Protein AF-A0A8R1I760-F1 (afdb_monomer_lite)

pLDDT: mean 75.12, std 17.53, range [26.83, 93.88]

Radius of gyration: 21.08 Å; chains: 1; bounding box: 60×47×54 Å

Organism: Caenorhabditis japonica (NCBI:txid281687)

Secondary structure (DSSP, 8-state):
-TTHHHHHHHHHHHHTHHHHTSTT--HHHHHHHHHHTT--TTS-GGG--HHHHHHHHHHHH-TTTTT--GGGSSB-S-TTT---B---THHHHHHHHHHHHHHHHHT-HHHHHHHTT---S---TTTSSTTHHHHHHHHHHHHHHHHHHHHHHHHHHS--

Sequence (160 aa):
MCAMEAASRQCFSEYFSMYCHILRVGRRFAFVCCRKADIDVNNRAGELTEEDFEKIVTIMQNPSQYRIPNWFLNREEDIKDGKTGQLLSTAVDNKLREDLERMKKIRLHRGLRHYWGLRVRGQHTKTTGRKQQHQLQKRANKKEKEANEKGKLIEYSLKN

Foldseek 3Di:
DVPPVVVVVVLLPPQLVVQVVWPQCDSVNLVVLCVLLVHDSNDGPVPDDPVSVVSSVVCQFCVVVSVDDLVPAPDQQDPPPGDRGHATHPSVVVVVVVVLVVCVVVVPPQSVCVVVVHDRPPDDPPPPCPVVSVVVVVVVVVVVVVVVVVVVVVVVVVVD

Structure (mmCIF, N/CA/C/O backbone):
data_AF-A0A8R1I760-F1
#
_entry.id   AF-A0A8R1I760-F1
#
loop_
_atom_site.group_PDB
_atom_site.id
_atom_site.type_symbol
_atom_site.label_atom_id
_atom_site.label_alt_id
_atom_site.label_comp_id
_atom_site.label_asym_id
_atom_site.label_entity_id
_atom_site.label_seq_id
_atom_site.pdbx_PDB_ins_code
_atom_site.Cartn_x
_atom_site.Cartn_y
_atom_site.Cartn_z
_atom_site.occupancy
_atom_site.B_iso_or_equiv
_atom_site.auth_seq_id
_atom_site.auth_comp_id
_atom_site.auth_asym_id
_atom_site.auth_atom_id
_atom_site.pdbx_PDB_model_num
ATOM 1 N N . MET A 1 1 ? -43.303 5.183 -1.560 1.00 35.34 1 MET A N 1
ATOM 2 C CA . MET A 1 1 ? -42.351 4.151 -1.084 1.00 35.34 1 MET A CA 1
ATOM 3 C C . MET A 1 1 ? -40.964 4.224 -1.739 1.00 35.34 1 MET A C 1
ATOM 5 O O . MET A 1 1 ? -40.013 3.851 -1.0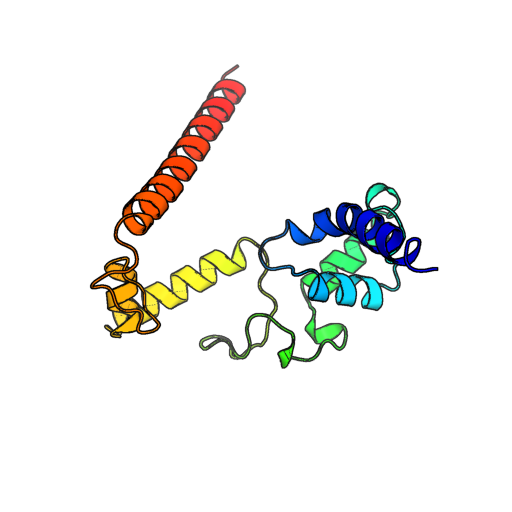78 1.00 35.34 1 MET A O 1
ATOM 9 N N . CYS A 1 2 ? -40.782 4.789 -2.944 1.00 26.83 2 CYS A N 1
ATOM 10 C CA . CYS A 1 2 ? -39.452 4.859 -3.587 1.00 26.83 2 CYS A CA 1
ATOM 11 C C . CYS A 1 2 ? -38.520 6.003 -3.105 1.00 26.83 2 CYS A C 1
ATOM 13 O O . CYS A 1 2 ? -37.361 6.051 -3.500 1.00 26.83 2 CYS A O 1
ATOM 15 N N . ALA A 1 3 ? -39.000 6.931 -2.265 1.00 30.22 3 ALA A N 1
ATOM 16 C CA . ALA A 1 3 ? -38.226 8.104 -1.828 1.00 30.22 3 ALA A CA 1
ATOM 17 C C . ALA A 1 3 ? -37.500 7.927 -0.477 1.00 30.22 3 ALA A C 1
ATOM 19 O O . ALA A 1 3 ? -36.607 8.707 -0.163 1.00 30.22 3 ALA A O 1
ATOM 20 N N . MET A 1 4 ? -37.836 6.899 0.315 1.00 33.06 4 MET A N 1
ATOM 21 C CA . MET A 1 4 ? -37.204 6.676 1.628 1.00 33.06 4 MET A CA 1
ATOM 22 C C . MET A 1 4 ? -35.920 5.829 1.553 1.00 33.06 4 MET A C 1
ATOM 24 O O . MET A 1 4 ? -35.061 5.965 2.417 1.00 33.06 4 MET A O 1
ATOM 28 N N . GLU A 1 5 ? -35.707 5.045 0.489 1.00 33.31 5 GLU A N 1
ATOM 29 C CA . GLU A 1 5 ? -34.454 4.285 0.287 1.00 33.31 5 GLU A CA 1
ATOM 30 C C . GLU A 1 5 ? -33.287 5.124 -0.266 1.00 33.31 5 GLU A C 1
ATOM 32 O O . GLU A 1 5 ? -32.136 4.684 -0.248 1.00 33.31 5 GLU A O 1
ATOM 37 N N . ALA A 1 6 ? -33.549 6.342 -0.751 1.00 35.06 6 ALA A N 1
ATOM 38 C CA . ALA A 1 6 ? -32.498 7.244 -1.224 1.00 35.06 6 ALA A CA 1
ATOM 39 C C . ALA A 1 6 ? -31.818 8.004 -0.068 1.00 35.06 6 ALA A C 1
ATOM 41 O O . ALA A 1 6 ? -30.611 8.247 -0.123 1.00 35.06 6 ALA A O 1
ATOM 42 N N . ALA A 1 7 ? -32.557 8.310 1.005 1.00 31.95 7 ALA A N 1
ATOM 43 C CA . ALA A 1 7 ? -32.039 9.046 2.160 1.00 31.95 7 ALA A CA 1
ATOM 44 C C . ALA A 1 7 ? -31.113 8.191 3.049 1.00 31.95 7 ALA A C 1
ATOM 46 O O . ALA A 1 7 ? -30.117 8.693 3.569 1.00 31.95 7 ALA A O 1
ATOM 47 N N . SER A 1 8 ? -31.347 6.876 3.147 1.00 33.06 8 SER A N 1
ATOM 48 C CA . SER A 1 8 ? -30.461 5.972 3.900 1.00 33.06 8 SER A CA 1
ATOM 49 C C . SER A 1 8 ? -29.094 5.763 3.232 1.00 33.06 8 SER A C 1
ATOM 51 O O . SER A 1 8 ? -28.121 5.429 3.905 1.00 33.06 8 SER A O 1
ATOM 53 N N . ARG A 1 9 ? -28.976 6.018 1.920 1.00 38.03 9 ARG A N 1
ATOM 54 C CA . ARG A 1 9 ? -27.705 5.925 1.177 1.00 38.03 9 ARG A CA 1
ATOM 55 C C . ARG A 1 9 ? -26.838 7.182 1.271 1.00 38.03 9 ARG A C 1
ATOM 57 O O . ARG A 1 9 ? -25.630 7.073 1.078 1.00 38.03 9 ARG A O 1
ATOM 64 N N . GLN A 1 10 ? -27.424 8.341 1.573 1.00 32.66 10 GLN A N 1
ATOM 65 C CA . GLN A 1 10 ? -26.688 9.602 1.740 1.00 32.66 10 GLN A CA 1
ATOM 66 C C . GLN A 1 10 ? -26.156 9.776 3.172 1.00 32.66 10 GLN A C 1
ATOM 68 O O . GLN A 1 10 ? -25.031 10.234 3.347 1.00 32.66 10 GLN A O 1
ATOM 73 N N . CYS A 1 11 ? -26.878 9.314 4.197 1.00 29.80 11 CYS A N 1
ATOM 74 C CA . CYS A 1 11 ? -26.416 9.433 5.588 1.00 29.80 11 CYS A CA 1
ATOM 75 C C . CYS A 1 11 ? -25.323 8.419 5.985 1.00 29.80 11 CYS A C 1
ATOM 77 O O . CYS A 1 11 ? -24.549 8.687 6.899 1.00 29.80 11 CYS A O 1
ATOM 79 N N . PHE A 1 12 ? -25.189 7.291 5.277 1.00 37.62 12 PHE A N 1
ATOM 80 C CA . PHE A 1 12 ? -24.135 6.295 5.540 1.00 37.62 12 PHE A CA 1
ATOM 81 C C . PHE A 1 12 ? -22.749 6.693 4.993 1.00 37.62 12 PHE A C 1
ATOM 83 O O . PHE A 1 12 ? -21.740 6.086 5.356 1.00 37.62 12 PHE A O 1
ATOM 90 N N . SER A 1 13 ? -22.672 7.675 4.081 1.00 41.91 13 SER A N 1
ATOM 91 C CA . SER A 1 13 ? -21.453 7.918 3.296 1.00 41.91 13 SER A CA 1
ATOM 92 C C . SER A 1 13 ? -20.422 8.842 3.941 1.00 41.91 13 SER A C 1
ATOM 94 O O . SER A 1 13 ? -19.262 8.801 3.532 1.00 41.91 13 SER A O 1
ATOM 96 N N . GLU A 1 14 ? -20.802 9.646 4.935 1.00 41.28 14 GLU A N 1
ATOM 97 C CA . GLU A 1 14 ? -19.894 10.650 5.512 1.00 41.28 14 GLU A CA 1
ATOM 98 C C . GLU A 1 14 ? -19.126 10.123 6.736 1.00 41.28 14 GLU A C 1
ATOM 100 O O . GLU A 1 14 ? -17.930 10.378 6.865 1.00 41.28 14 GLU A O 1
ATOM 105 N N . TYR A 1 15 ? -19.742 9.279 7.571 1.00 46.44 15 TYR A N 1
ATOM 106 C CA . TYR A 1 15 ? -19.134 8.802 8.826 1.00 46.44 15 TYR A CA 1
ATOM 107 C C . TYR A 1 15 ? -18.080 7.705 8.631 1.00 46.44 15 TYR A C 1
ATOM 109 O O . TYR A 1 15 ? -17.085 7.651 9.350 1.00 46.44 15 TYR A O 1
ATOM 117 N N . PHE A 1 16 ? -18.232 6.883 7.590 1.00 51.47 16 PHE A N 1
ATOM 118 C CA . PHE A 1 16 ? -17.271 5.834 7.236 1.00 51.47 16 PHE A CA 1
ATOM 119 C C . PHE A 1 16 ? -16.068 6.341 6.416 1.00 51.47 16 PHE A C 1
ATOM 121 O O . PHE A 1 16 ? -15.112 5.608 6.136 1.00 51.47 16 PHE A O 1
ATOM 128 N N . SER A 1 17 ? -16.117 7.611 6.000 1.00 51.41 17 SER A N 1
ATOM 129 C CA . SER A 1 17 ? -15.107 8.236 5.143 1.00 51.41 17 SER A CA 1
ATOM 130 C C . SER A 1 17 ? -13.745 8.354 5.831 1.00 51.41 17 SER A C 1
ATOM 132 O O . SER A 1 17 ? -12.720 8.274 5.155 1.00 51.41 17 SER A O 1
ATOM 134 N N . MET A 1 18 ? -13.708 8.480 7.165 1.00 53.81 18 MET A N 1
ATOM 135 C CA . MET A 1 18 ? -12.456 8.684 7.901 1.00 53.81 18 MET A CA 1
ATOM 136 C C . MET A 1 18 ? -11.487 7.505 7.731 1.00 53.81 18 MET A C 1
ATOM 138 O O . MET A 1 18 ? -10.340 7.707 7.337 1.00 53.81 18 MET A O 1
ATOM 142 N N . TYR A 1 19 ? -11.951 6.264 7.912 1.00 59.91 19 TYR A N 1
ATOM 143 C CA . TYR A 1 19 ? -11.115 5.075 7.695 1.00 59.91 19 TYR A CA 1
ATOM 144 C C . TYR A 1 19 ? -10.687 4.921 6.228 1.00 59.91 19 TYR A C 1
ATOM 146 O O . TYR A 1 19 ? -9.593 4.434 5.947 1.00 59.91 19 TYR A O 1
ATOM 154 N N . CYS A 1 20 ? -11.511 5.391 5.286 1.00 56.84 20 CYS A N 1
ATOM 155 C CA . CYS A 1 20 ? -11.196 5.378 3.855 1.00 56.84 20 CYS A CA 1
ATOM 156 C C . CYS A 1 20 ? -10.131 6.411 3.444 1.00 56.84 20 CYS A C 1
ATOM 158 O O . CYS A 1 20 ? -9.627 6.335 2.321 1.00 56.84 20 CYS A O 1
ATOM 160 N N . HIS A 1 21 ? -9.772 7.368 4.310 1.00 63.06 21 HIS A N 1
ATOM 161 C CA . HIS A 1 21 ? -8.645 8.267 4.047 1.00 63.06 21 HIS A CA 1
ATOM 162 C C . HIS A 1 21 ? -7.289 7.587 4.233 1.00 63.06 21 HIS A C 1
ATOM 164 O O . HIS A 1 21 ? -6.301 8.035 3.645 1.00 63.06 21 HIS A O 1
ATOM 170 N N . ILE A 1 22 ? -7.231 6.482 4.981 1.00 70.88 22 ILE A N 1
ATOM 171 C CA . ILE A 1 22 ? -6.012 5.685 5.089 1.00 70.88 22 ILE A CA 1
ATOM 172 C C . ILE A 1 22 ? -5.748 5.025 3.733 1.00 70.88 22 ILE A C 1
ATOM 174 O O . ILE A 1 22 ? -6.582 4.297 3.185 1.00 70.88 22 ILE A O 1
ATOM 178 N N . LEU A 1 23 ? -4.562 5.282 3.173 1.00 60.75 23 LEU A N 1
ATOM 179 C CA . LEU A 1 23 ? -4.180 4.749 1.870 1.00 60.75 23 LEU A CA 1
ATOM 180 C C . LEU A 1 23 ? -4.319 3.221 1.863 1.00 60.75 23 LEU A C 1
ATOM 182 O O . LEU A 1 23 ? -3.744 2.531 2.704 1.00 60.75 23 LEU A O 1
ATOM 186 N N . ARG A 1 24 ? -5.063 2.720 0.867 1.00 76.81 24 ARG A N 1
ATOM 187 C CA . ARG A 1 24 ? -5.367 1.298 0.623 1.00 76.81 24 ARG A CA 1
ATOM 188 C C . ARG A 1 24 ? -6.329 0.604 1.592 1.00 76.81 24 ARG A C 1
ATOM 190 O O . ARG A 1 24 ? -6.549 -0.601 1.448 1.00 76.81 24 ARG A O 1
ATOM 197 N N . VAL A 1 25 ? -7.000 1.355 2.458 1.00 82.12 25 VAL A N 1
ATOM 198 C CA . VAL A 1 25 ? -8.174 0.880 3.197 1.00 82.12 25 VAL A CA 1
ATOM 199 C C . VAL A 1 25 ? -9.421 1.229 2.389 1.00 82.12 25 VAL A C 1
ATOM 201 O O . VAL A 1 25 ? -9.802 2.386 2.245 1.00 82.12 25 VAL A O 1
ATOM 204 N N . GLY A 1 26 ? -10.030 0.214 1.775 1.00 82.38 26 GLY A N 1
ATOM 205 C CA . GLY A 1 26 ? -11.275 0.382 1.027 1.00 82.38 26 GLY A CA 1
ATOM 206 C C . GLY A 1 26 ? -12.505 0.307 1.931 1.00 82.38 26 GLY A C 1
ATOM 207 O O . GLY A 1 26 ? -12.457 -0.290 3.004 1.00 82.38 26 GLY A O 1
ATOM 208 N N . ARG A 1 27 ? -13.649 0.798 1.435 1.00 83.62 27 ARG A N 1
ATOM 209 C CA . ARG A 1 27 ? -14.947 0.726 2.139 1.00 83.62 27 ARG A CA 1
ATOM 210 C C . ARG A 1 27 ? -15.281 -0.691 2.620 1.00 83.62 27 ARG A C 1
ATOM 212 O O . ARG A 1 27 ? -15.681 -0.890 3.757 1.00 83.62 27 ARG A O 1
ATOM 219 N N . ARG A 1 28 ? -15.064 -1.698 1.766 1.00 85.19 28 ARG A N 1
ATOM 220 C CA . ARG A 1 28 ? -15.314 -3.107 2.119 1.00 85.19 28 ARG A CA 1
ATOM 221 C C . ARG A 1 28 ? -14.373 -3.615 3.208 1.00 85.19 28 ARG A C 1
ATOM 223 O O . ARG A 1 28 ? -14.808 -4.383 4.053 1.00 85.19 28 ARG A O 1
ATOM 230 N N . PHE A 1 29 ? -13.105 -3.208 3.169 1.00 87.38 29 PHE A N 1
ATOM 231 C CA . PHE A 1 29 ? -12.103 -3.671 4.126 1.00 87.38 29 PHE A CA 1
ATOM 232 C C . PHE A 1 29 ? -12.403 -3.124 5.516 1.00 87.38 29 PHE A C 1
ATOM 234 O O . PHE A 1 29 ? -12.536 -3.899 6.454 1.00 87.38 29 PHE A O 1
ATOM 241 N N . ALA A 1 30 ? -12.632 -1.816 5.623 1.00 85.25 30 ALA A N 1
ATOM 242 C CA . ALA A 1 30 ? -13.006 -1.226 6.897 1.00 85.25 30 ALA A CA 1
ATOM 243 C C . ALA A 1 30 ? -14.328 -1.821 7.423 1.00 85.25 30 ALA A C 1
ATOM 245 O O . ALA A 1 30 ? -14.449 -2.036 8.622 1.00 85.25 30 ALA A O 1
ATOM 246 N N . PHE A 1 31 ? -15.311 -2.133 6.559 1.00 87.00 31 PHE A N 1
ATOM 247 C CA . PHE A 1 31 ? -16.581 -2.716 7.022 1.00 87.00 31 PHE A CA 1
ATOM 248 C C . PHE A 1 31 ? -16.360 -4.090 7.658 1.00 87.00 31 PHE A C 1
ATOM 250 O O . PHE A 1 31 ? -16.939 -4.406 8.694 1.00 87.00 31 PHE A O 1
ATOM 257 N N . VAL A 1 32 ? -15.481 -4.897 7.057 1.00 88.50 32 VAL A N 1
ATOM 258 C CA . VAL A 1 32 ? -15.061 -6.179 7.630 1.00 88.50 32 VAL A CA 1
ATOM 259 C C . VAL A 1 32 ? -14.326 -5.966 8.953 1.00 88.50 32 VAL A C 1
ATOM 261 O O . VAL A 1 32 ? -14.609 -6.693 9.896 1.00 88.50 32 VAL A O 1
ATOM 264 N N . CYS A 1 33 ? -13.447 -4.967 9.063 1.00 87.94 33 CYS A N 1
ATOM 265 C CA . CYS A 1 33 ? -12.761 -4.658 10.320 1.00 87.94 33 CYS A CA 1
ATOM 266 C C . CYS A 1 33 ? -13.745 -4.294 11.441 1.00 87.94 33 CYS A C 1
ATOM 268 O O . CYS A 1 33 ? -13.660 -4.887 12.508 1.00 87.94 33 CYS A O 1
ATOM 270 N N . CYS A 1 34 ? -14.721 -3.413 11.193 1.00 88.06 34 CYS A N 1
ATOM 271 C CA . CYS A 1 34 ? -15.739 -3.053 12.190 1.00 88.06 34 CYS A CA 1
ATOM 272 C C . CYS A 1 34 ? -16.586 -4.261 12.610 1.00 88.06 34 CYS A C 1
ATOM 274 O O . CYS A 1 34 ? -16.818 -4.475 13.793 1.00 88.06 34 CYS A O 1
ATOM 276 N N . ARG A 1 35 ? -16.970 -5.112 11.648 1.00 88.38 35 ARG A N 1
ATOM 277 C CA . ARG A 1 35 ? -17.700 -6.361 11.918 1.00 88.38 35 ARG A CA 1
ATOM 278 C C . ARG A 1 35 ? -16.889 -7.392 12.699 1.00 88.38 35 ARG A C 1
ATOM 280 O O . ARG A 1 35 ? -17.484 -8.245 13.336 1.00 88.38 35 ARG A O 1
ATOM 287 N N . LYS A 1 36 ? -15.561 -7.368 12.589 1.00 88.50 36 LYS A N 1
ATOM 288 C CA . LYS A 1 36 ? -14.654 -8.263 13.323 1.00 88.50 36 LYS A CA 1
ATOM 289 C C . LYS A 1 36 ? -14.257 -7.713 14.689 1.00 88.50 36 LYS A C 1
ATOM 291 O O . LYS A 1 36 ? -13.878 -8.497 15.545 1.00 88.50 36 LYS A O 1
ATOM 296 N N . ALA A 1 37 ? -14.333 -6.397 14.861 1.00 87.69 37 ALA A N 1
ATOM 297 C CA . ALA A 1 37 ? -14.136 -5.704 16.127 1.00 87.69 37 ALA A CA 1
ATOM 298 C C . ALA A 1 37 ? -15.407 -5.670 16.995 1.00 87.69 37 ALA A C 1
ATOM 300 O O . ALA A 1 37 ? -15.359 -5.121 18.089 1.00 87.69 37 ALA A O 1
ATOM 301 N N . ASP A 1 38 ? -16.527 -6.207 16.494 1.00 87.81 38 ASP A N 1
ATOM 302 C CA . ASP A 1 38 ? -17.855 -6.149 17.117 1.00 87.81 38 ASP A CA 1
ATOM 303 C C . ASP A 1 38 ? -18.342 -4.718 17.422 1.00 87.81 38 ASP A C 1
ATOM 305 O O . ASP A 1 38 ? -19.062 -4.472 18.385 1.00 87.81 38 ASP A O 1
ATOM 309 N N . ILE A 1 39 ? -17.981 -3.762 16.560 1.00 84.81 39 ILE A N 1
ATOM 310 C CA . ILE A 1 39 ? -18.389 -2.356 16.669 1.00 84.81 39 ILE A CA 1
ATOM 311 C C . ILE A 1 39 ? -19.561 -2.102 15.721 1.00 84.81 39 ILE A C 1
ATOM 313 O O . ILE A 1 39 ? -19.530 -2.523 14.556 1.00 84.81 39 ILE A O 1
ATOM 317 N N . ASP A 1 40 ? -20.587 -1.386 16.192 1.00 83.38 40 ASP A N 1
ATOM 318 C CA . ASP A 1 40 ? -21.698 -1.013 15.320 1.00 83.38 40 ASP A CA 1
ATOM 319 C C . ASP A 1 40 ? -21.246 -0.002 14.259 1.00 83.38 40 ASP A C 1
ATOM 321 O O . ASP A 1 40 ? -20.571 0.991 14.527 1.00 83.38 40 ASP A O 1
ATOM 325 N N . VAL A 1 41 ? -21.643 -0.267 13.019 1.00 80.56 41 VAL A N 1
ATOM 326 C CA . VAL A 1 41 ? -21.256 0.512 11.839 1.00 80.56 41 VAL A CA 1
ATOM 327 C C . VAL A 1 41 ? -22.082 1.801 11.734 1.00 80.56 41 VAL A C 1
ATOM 329 O O . VAL A 1 41 ? -21.703 2.710 10.997 1.00 80.56 41 VAL A O 1
ATOM 332 N N . ASN A 1 42 ? -23.203 1.889 12.459 1.00 81.19 42 ASN A N 1
ATOM 333 C CA . ASN A 1 42 ? -24.067 3.072 12.481 1.00 81.19 42 ASN A CA 1
ATOM 334 C C . ASN A 1 42 ? -23.566 4.172 13.425 1.00 81.19 42 ASN A C 1
ATOM 336 O O . ASN A 1 42 ? -23.974 5.325 13.277 1.00 81.19 42 ASN A O 1
ATOM 340 N N . ASN A 1 43 ? -22.704 3.823 14.384 1.00 79.06 43 ASN A N 1
ATOM 341 C CA . ASN A 1 43 ? -22.176 4.773 15.356 1.00 79.06 43 ASN A CA 1
ATOM 342 C C . ASN A 1 43 ? -21.275 5.804 14.673 1.00 79.06 43 ASN A C 1
ATOM 344 O O . ASN A 1 43 ? -20.585 5.518 13.685 1.00 79.06 43 ASN A O 1
ATOM 348 N N . ARG A 1 44 ? -21.265 7.030 15.199 1.00 76.69 44 ARG A N 1
ATOM 349 C CA . ARG A 1 44 ? -20.418 8.088 14.643 1.00 76.69 44 ARG A CA 1
ATOM 350 C C . ARG A 1 44 ? -18.971 7.850 15.056 1.00 76.69 44 ARG A C 1
ATOM 352 O O . ARG A 1 44 ? -18.689 7.433 16.171 1.00 76.69 44 ARG A O 1
ATOM 359 N N . ALA A 1 45 ? -18.029 8.201 14.179 1.00 72.75 45 ALA A N 1
ATOM 360 C CA . ALA A 1 45 ? -16.599 8.019 14.450 1.00 72.75 45 ALA A CA 1
ATOM 361 C C . ALA A 1 45 ? -16.110 8.746 15.722 1.00 72.75 45 ALA A C 1
ATOM 363 O O . ALA A 1 45 ? -15.140 8.308 16.324 1.00 72.75 45 ALA A O 1
ATOM 364 N N . GLY A 1 46 ? -16.777 9.834 16.128 1.00 77.44 46 GLY A N 1
ATOM 365 C CA . GLY A 1 46 ? -16.456 10.577 17.354 1.00 77.44 46 GLY A CA 1
ATOM 366 C C . GLY A 1 46 ? -17.045 9.991 18.642 1.00 77.44 46 GLY A C 1
ATOM 367 O O . GLY A 1 46 ? -16.728 10.483 19.715 1.00 77.44 46 GLY A O 1
ATOM 368 N N . GLU A 1 47 ? -17.900 8.974 18.545 1.00 82.44 47 GLU A N 1
ATOM 369 C CA . GLU A 1 47 ? -18.504 8.282 19.695 1.00 82.44 47 GLU A CA 1
ATOM 370 C C . GLU A 1 47 ? -17.740 6.997 20.051 1.00 82.44 47 GLU A C 1
ATOM 372 O O . GLU A 1 47 ? -18.099 6.311 21.004 1.00 82.44 47 GLU A O 1
ATOM 377 N N . LEU A 1 48 ? -16.698 6.651 19.284 1.00 81.88 48 LEU A N 1
ATOM 378 C CA . LEU A 1 48 ? -15.872 5.485 19.570 1.00 81.88 48 LEU A CA 1
ATOM 379 C C . LEU A 1 48 ? -15.010 5.719 20.810 1.00 81.88 48 LEU A C 1
ATOM 381 O O . LEU A 1 48 ? -14.378 6.766 20.957 1.00 81.88 48 LEU A O 1
ATOM 385 N N . THR A 1 49 ? -14.926 4.691 21.649 1.00 89.31 49 THR A N 1
ATOM 386 C CA . THR A 1 49 ? -13.938 4.645 22.724 1.00 89.31 49 THR A CA 1
ATOM 387 C C . THR A 1 49 ? -12.538 4.407 22.153 1.00 89.31 49 THR A C 1
ATOM 389 O O . THR A 1 49 ? -12.372 3.858 21.058 1.00 89.31 49 THR A O 1
ATOM 392 N N . GLU A 1 50 ? -11.510 4.808 22.899 1.00 88.19 50 GLU A N 1
ATOM 393 C CA . GLU A 1 50 ? -10.116 4.572 22.503 1.00 88.19 50 GLU A CA 1
ATOM 394 C C . GLU A 1 50 ? -9.795 3.067 22.425 1.00 88.19 50 GLU A C 1
ATOM 396 O O . GLU A 1 50 ? -9.116 2.623 21.501 1.00 88.19 50 GLU A O 1
ATOM 401 N N . GLU A 1 51 ? -10.403 2.254 23.292 1.00 89.56 51 GLU A N 1
ATOM 402 C CA . GLU A 1 51 ? -10.284 0.790 23.266 1.00 89.56 51 GLU A CA 1
ATOM 403 C C . GLU A 1 51 ? -10.790 0.187 21.948 1.00 89.56 51 GLU A C 1
ATOM 405 O O . GLU A 1 51 ? -10.181 -0.717 21.372 1.00 89.56 51 GLU A O 1
ATOM 410 N N . ASP A 1 52 ? -11.916 0.688 21.442 1.00 88.38 52 ASP A N 1
ATOM 411 C CA . ASP A 1 52 ? -12.498 0.228 20.183 1.00 88.38 52 ASP A CA 1
ATOM 412 C C . ASP A 1 52 ? -11.648 0.647 18.983 1.00 88.38 52 ASP A C 1
ATOM 414 O O . ASP A 1 52 ? -11.504 -0.102 18.011 1.00 88.38 52 ASP A O 1
ATOM 418 N N . PHE A 1 53 ? -11.021 1.819 19.069 1.00 86.69 53 PHE A N 1
ATOM 419 C CA . PHE A 1 53 ? -10.073 2.273 18.065 1.00 86.69 53 PHE A CA 1
ATOM 420 C C . PHE A 1 53 ? -8.841 1.358 18.001 1.00 86.69 53 PHE A C 1
ATOM 422 O O . PHE A 1 53 ? -8.451 0.922 16.914 1.00 86.69 53 PHE A O 1
ATOM 429 N N . GLU A 1 54 ? -8.267 0.986 19.145 1.00 89.94 54 GLU A N 1
ATOM 430 C CA . GLU A 1 54 ? -7.131 0.061 19.208 1.00 89.94 54 GLU A CA 1
ATOM 431 C C . GLU A 1 54 ? -7.475 -1.331 18.658 1.00 89.94 54 GLU A C 1
ATOM 433 O O . GLU A 1 54 ? -6.695 -1.916 17.894 1.00 89.94 54 GLU A O 1
ATOM 438 N N . LYS A 1 55 ? -8.677 -1.850 18.948 1.00 89.25 55 LYS A N 1
ATOM 439 C CA . LYS A 1 55 ? -9.176 -3.105 18.352 1.00 89.25 55 LYS A CA 1
ATOM 440 C C . LYS A 1 55 ? -9.215 -3.022 16.825 1.00 89.25 55 LYS A C 1
ATOM 442 O O . LYS A 1 55 ? -8.766 -3.940 16.140 1.00 89.25 55 LYS A O 1
ATOM 447 N N . ILE A 1 56 ? -9.695 -1.915 16.260 1.00 88.00 56 ILE A N 1
ATOM 448 C CA . ILE A 1 56 ? -9.702 -1.731 14.803 1.00 88.00 56 ILE A CA 1
ATOM 449 C C . ILE A 1 56 ? -8.270 -1.712 14.258 1.00 88.00 56 ILE A C 1
ATOM 451 O O . ILE A 1 56 ? -7.977 -2.407 13.283 1.00 88.00 56 ILE A O 1
ATOM 455 N N . VAL A 1 57 ? -7.365 -0.956 14.882 1.00 88.06 57 VAL A N 1
ATOM 456 C CA . VAL A 1 57 ? -5.975 -0.827 14.418 1.00 88.06 57 VAL A CA 1
ATOM 457 C C . VAL A 1 57 ? -5.245 -2.173 14.449 1.00 88.06 57 VAL A C 1
ATOM 459 O O . VAL A 1 5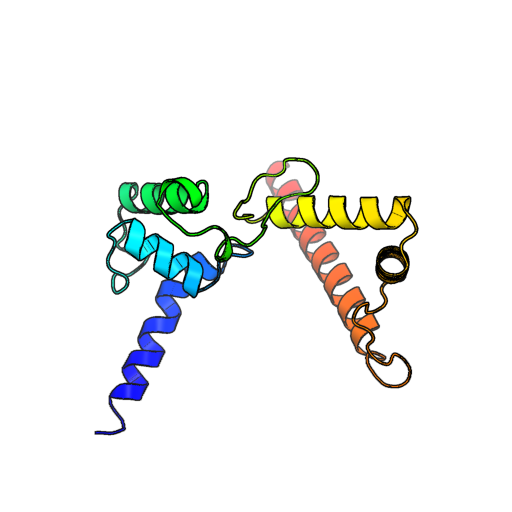7 ? -4.568 -2.523 13.479 1.00 88.06 57 VAL A O 1
ATOM 462 N N . THR A 1 58 ? -5.422 -2.966 15.505 1.00 89.38 58 THR A N 1
ATOM 463 C CA . THR A 1 58 ? -4.826 -4.308 15.620 1.00 89.38 58 THR A CA 1
ATOM 464 C C . THR A 1 58 ? -5.349 -5.267 14.547 1.00 89.38 58 THR A C 1
ATOM 466 O O . THR A 1 58 ? -4.552 -5.959 13.903 1.00 89.38 58 THR A O 1
ATOM 469 N N . ILE A 1 59 ? -6.654 -5.236 14.248 1.00 88.69 59 ILE A N 1
ATOM 470 C CA . ILE A 1 59 ? -7.252 -6.005 13.142 1.00 88.69 59 ILE A CA 1
ATOM 471 C C . ILE A 1 59 ? -6.692 -5.570 11.785 1.00 88.69 59 ILE A C 1
ATOM 473 O O . ILE A 1 59 ? -6.438 -6.406 10.914 1.00 88.69 59 ILE A O 1
ATOM 477 N N . MET A 1 60 ? -6.475 -4.269 11.592 1.00 86.44 60 MET A N 1
ATOM 478 C CA . MET A 1 60 ? -5.920 -3.731 10.349 1.00 86.44 60 MET A CA 1
ATOM 479 C C . MET A 1 60 ? -4.458 -4.130 10.136 1.00 86.44 60 MET A C 1
ATOM 481 O O . MET A 1 60 ? -4.062 -4.373 8.994 1.00 86.44 60 MET A O 1
ATOM 485 N N . GLN A 1 61 ? -3.664 -4.195 11.207 1.00 86.94 61 GLN A N 1
ATOM 486 C CA . GLN A 1 61 ? -2.260 -4.604 11.150 1.00 86.94 61 GLN A CA 1
ATOM 487 C C . GLN A 1 61 ? -2.112 -6.115 10.934 1.00 86.94 61 GLN A C 1
ATOM 489 O O . GLN A 1 61 ? -1.291 -6.533 10.118 1.00 86.94 61 GLN A O 1
ATOM 494 N N . ASN A 1 62 ? -2.938 -6.931 11.599 1.00 85.75 62 ASN A N 1
ATOM 495 C CA . ASN A 1 62 ? -2.829 -8.392 11.583 1.00 85.75 62 ASN A CA 1
ATOM 496 C C . ASN A 1 62 ? -4.106 -9.088 11.074 1.00 85.75 62 ASN A C 1
ATOM 498 O O . ASN A 1 62 ? -4.687 -9.911 11.781 1.00 85.75 62 ASN A O 1
ATOM 502 N N . PRO A 1 63 ? -4.537 -8.860 9.821 1.00 85.06 63 PRO A N 1
ATOM 503 C CA . PRO A 1 63 ? -5.814 -9.374 9.310 1.00 85.06 63 PRO A CA 1
ATOM 504 C C . PRO A 1 63 ? -5.909 -10.909 9.294 1.00 85.06 63 PRO A C 1
ATOM 506 O O . PRO A 1 63 ? -6.996 -11.465 9.447 1.00 85.06 63 PRO A O 1
ATOM 509 N N . SER A 1 64 ? -4.781 -11.610 9.131 1.00 85.38 64 SER A N 1
ATOM 510 C CA . SER A 1 64 ? -4.752 -13.078 9.059 1.00 85.38 64 SER A CA 1
ATOM 511 C C . SER A 1 64 ? -5.199 -13.738 10.372 1.00 85.38 64 SER A C 1
ATOM 513 O O . SER A 1 64 ? -5.874 -14.765 10.351 1.00 85.38 64 SER A O 1
ATOM 515 N N . GLN A 1 65 ? -4.907 -13.110 11.515 1.00 86.62 65 GLN A N 1
ATOM 516 C CA . GLN A 1 65 ? -5.238 -13.653 12.837 1.00 86.62 65 GLN A CA 1
ATOM 517 C C . GLN A 1 65 ? -6.750 -13.604 13.119 1.00 86.62 65 GLN A C 1
ATOM 519 O O . GLN A 1 65 ? -7.297 -14.506 13.748 1.00 86.62 65 GLN A O 1
ATOM 524 N N . TYR A 1 66 ? -7.461 -12.618 12.564 1.00 85.81 66 TYR A N 1
ATOM 525 C CA . TYR A 1 66 ? -8.903 -12.410 12.778 1.00 85.81 66 TYR A CA 1
ATOM 526 C C . TYR A 1 66 ? -9.798 -13.184 11.792 1.00 85.81 66 TYR A C 1
ATOM 528 O O . TYR A 1 66 ? -10.968 -12.841 11.570 1.00 85.81 66 TYR A O 1
ATOM 536 N N . ARG A 1 67 ? -9.263 -14.263 11.200 1.00 85.12 67 ARG A N 1
ATOM 537 C CA . ARG A 1 67 ? -9.959 -15.127 10.231 1.00 85.12 67 ARG A CA 1
ATOM 538 C C . ARG A 1 67 ? -10.466 -14.354 9.006 1.00 85.12 67 ARG A C 1
ATOM 540 O O . ARG A 1 67 ? -11.593 -14.571 8.553 1.00 85.12 67 ARG A O 1
ATOM 547 N N . ILE A 1 68 ? -9.666 -13.419 8.494 1.00 85.88 68 ILE A N 1
ATOM 548 C CA . ILE A 1 68 ? -9.895 -12.804 7.182 1.00 85.88 68 ILE A CA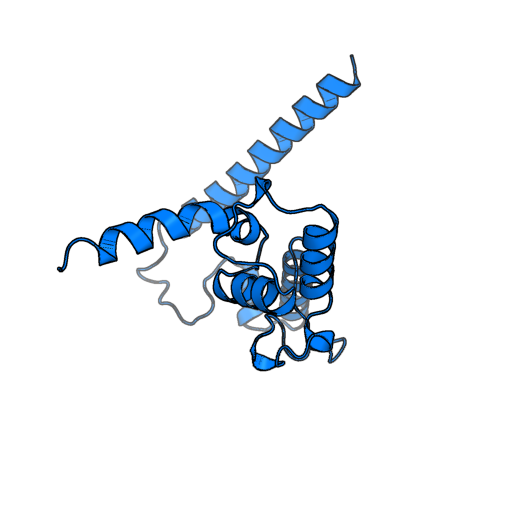 1
ATOM 549 C C . ILE A 1 68 ? -9.207 -13.687 6.133 1.00 85.88 68 ILE A C 1
ATOM 551 O O . ILE A 1 68 ? -8.044 -14.043 6.319 1.00 85.88 68 ILE A O 1
ATOM 555 N N . PRO A 1 69 ? -9.896 -14.069 5.047 1.00 86.88 69 PRO A N 1
ATOM 556 C CA . PRO A 1 69 ? -9.318 -14.969 4.060 1.00 86.88 69 PRO A CA 1
ATOM 557 C C . PRO A 1 69 ? -8.234 -14.288 3.214 1.00 86.88 69 PRO A C 1
ATOM 559 O O . PRO A 1 69 ? -8.352 -13.110 2.880 1.00 86.88 69 PRO A O 1
ATOM 562 N N . ASN A 1 70 ? -7.221 -15.059 2.807 1.00 85.75 70 ASN A N 1
ATOM 563 C CA . ASN A 1 70 ? -6.028 -14.567 2.102 1.00 85.75 70 ASN A CA 1
ATOM 564 C C . ASN A 1 70 ? -6.343 -13.793 0.812 1.00 85.75 70 ASN A C 1
ATOM 566 O O . ASN A 1 70 ? -5.766 -12.732 0.588 1.00 85.75 70 ASN A O 1
ATOM 570 N N . TRP A 1 71 ? -7.330 -14.250 0.033 1.00 86.69 71 TRP A N 1
ATOM 571 C CA . TRP A 1 71 ? -7.768 -13.596 -1.209 1.00 86.69 71 TRP A CA 1
ATOM 572 C C . TRP A 1 71 ? -8.323 -12.176 -1.006 1.00 86.69 71 TRP A C 1
ATOM 574 O O . TRP A 1 71 ? -8.475 -11.421 -1.966 1.00 86.69 71 TRP A O 1
ATOM 584 N N . PHE A 1 72 ? -8.678 -11.806 0.228 1.00 87.38 72 PHE A N 1
ATOM 585 C CA . PHE A 1 72 ? -9.209 -10.483 0.555 1.00 87.38 72 PHE A CA 1
ATOM 586 C C . PHE A 1 72 ? -8.109 -9.452 0.848 1.00 87.38 72 PHE A C 1
ATOM 588 O O . PHE A 1 72 ? -8.384 -8.251 0.874 1.00 87.38 72 PHE A O 1
ATOM 595 N N . LEU A 1 73 ? -6.873 -9.897 1.087 1.00 87.06 73 LEU A N 1
ATOM 596 C CA . LEU A 1 73 ? -5.756 -9.022 1.428 1.00 87.06 73 LEU A CA 1
ATOM 597 C C . LEU A 1 73 ? -5.155 -8.398 0.160 1.00 87.06 73 LEU A C 1
ATOM 599 O O . LEU A 1 73 ? -5.141 -8.983 -0.918 1.00 87.06 73 LEU A O 1
ATOM 603 N N . ASN A 1 74 ? -4.623 -7.183 0.294 1.00 86.38 74 ASN A N 1
ATOM 604 C CA . ASN A 1 74 ? -4.108 -6.411 -0.840 1.00 86.38 74 ASN A CA 1
ATOM 605 C C . ASN A 1 74 ? -2.852 -7.003 -1.500 1.00 86.38 74 ASN A C 1
ATOM 607 O O . ASN A 1 74 ? -2.588 -6.693 -2.666 1.00 86.38 74 ASN A O 1
ATOM 611 N N . ARG A 1 75 ? -2.034 -7.759 -0.758 1.00 87.69 75 ARG A N 1
ATOM 612 C CA . ARG A 1 75 ? -0.818 -8.393 -1.275 1.00 87.69 75 ARG A CA 1
ATOM 613 C C . ARG A 1 75 ? -0.785 -9.855 -0.858 1.00 87.69 75 ARG A C 1
ATOM 615 O O . ARG A 1 75 ? -0.509 -10.177 0.295 1.00 87.69 75 ARG A O 1
ATOM 622 N N . GLU A 1 76 ? -1.067 -10.713 -1.825 1.00 85.56 76 GLU A N 1
ATOM 623 C CA . GLU A 1 76 ? -0.912 -12.156 -1.709 1.00 85.56 76 GLU A CA 1
ATOM 624 C C . GLU A 1 76 ? 0.523 -12.548 -2.090 1.00 85.56 76 GLU A C 1
ATOM 626 O O . GLU A 1 76 ? 1.090 -11.943 -3.001 1.00 85.56 76 GLU A O 1
ATOM 631 N N . GLU A 1 77 ? 1.097 -13.487 -1.331 1.00 84.25 77 GLU A N 1
ATOM 632 C CA . GLU A 1 77 ? 2.410 -14.118 -1.526 1.00 84.25 77 GLU A CA 1
ATOM 633 C C . GLU A 1 77 ? 3.506 -13.169 -2.028 1.0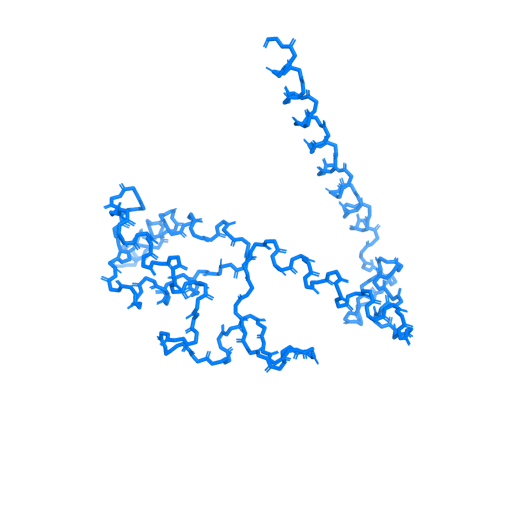0 84.25 77 GLU A C 1
ATOM 635 O O . GLU A 1 77 ? 3.840 -13.115 -3.216 1.00 84.25 77 GLU A O 1
ATOM 640 N N . ASP A 1 78 ? 4.096 -12.390 -1.112 1.00 87.19 78 ASP A N 1
ATOM 641 C CA . ASP A 1 78 ? 5.221 -11.544 -1.503 1.00 87.19 78 ASP A CA 1
ATOM 642 C C . ASP A 1 78 ? 6.413 -12.386 -1.987 1.00 87.19 78 ASP A C 1
ATOM 644 O O . ASP A 1 78 ? 6.769 -13.397 -1.398 1.00 87.19 78 ASP A O 1
ATOM 648 N N . ILE A 1 79 ? 7.096 -11.931 -3.033 1.00 85.50 79 ILE A N 1
ATOM 649 C CA . ILE A 1 79 ? 8.154 -12.695 -3.715 1.00 85.50 79 ILE A CA 1
ATOM 650 C C . ILE A 1 79 ? 9.390 -12.884 -2.824 1.00 85.50 79 ILE A C 1
ATOM 652 O O . ILE A 1 79 ? 10.168 -13.809 -3.035 1.00 85.50 79 ILE A O 1
ATOM 656 N N . LYS A 1 80 ? 9.591 -11.990 -1.848 1.00 84.75 80 LYS A N 1
ATOM 657 C CA . LYS A 1 80 ? 10.683 -12.081 -0.870 1.00 84.75 80 LYS A CA 1
ATOM 658 C C . LYS A 1 80 ? 10.297 -12.946 0.327 1.00 84.75 80 LYS A C 1
ATOM 660 O O . LYS A 1 80 ? 11.007 -13.884 0.661 1.00 84.75 80 LYS A O 1
ATOM 665 N N . ASP A 1 81 ? 9.178 -12.602 0.959 1.00 84.69 81 ASP A N 1
ATOM 666 C CA . ASP A 1 81 ? 8.823 -13.119 2.282 1.00 84.69 81 ASP A CA 1
ATOM 667 C C . ASP A 1 81 ? 7.824 -14.287 2.225 1.00 84.69 81 ASP A C 1
ATOM 669 O O . ASP A 1 81 ? 7.580 -14.928 3.243 1.00 84.69 81 ASP A O 1
ATOM 673 N N . GLY A 1 82 ? 7.183 -14.534 1.077 1.00 84.44 82 GLY A N 1
ATOM 674 C CA . GLY A 1 82 ? 6.137 -15.547 0.873 1.00 84.44 82 GLY A CA 1
ATOM 675 C C . GLY A 1 82 ? 4.833 -15.289 1.636 1.00 84.44 82 GLY A C 1
ATOM 676 O O . GLY A 1 82 ? 3.846 -15.991 1.447 1.00 84.44 82 GLY A O 1
ATOM 677 N N . LYS A 1 83 ? 4.799 -14.278 2.507 1.00 85.50 83 LYS A N 1
ATOM 678 C CA . LYS A 1 83 ? 3.661 -13.984 3.380 1.00 85.50 83 LYS A CA 1
ATOM 679 C C . LYS A 1 83 ? 2.598 -13.164 2.654 1.00 85.50 83 LYS A C 1
ATOM 681 O O . LYS A 1 83 ? 2.903 -12.235 1.904 1.00 85.50 83 LYS A O 1
ATOM 686 N N . THR A 1 84 ? 1.342 -13.483 2.944 1.00 86.69 84 THR A N 1
ATOM 687 C CA . THR A 1 84 ? 0.163 -12.702 2.559 1.00 86.69 84 THR A CA 1
ATOM 688 C C . THR A 1 84 ? -0.091 -11.612 3.595 1.00 86.69 84 THR A C 1
ATOM 690 O O . THR A 1 84 ? -0.142 -11.901 4.792 1.00 86.69 84 THR A O 1
ATOM 693 N N . GLY A 1 85 ? -0.271 -10.365 3.164 1.00 85.12 85 GLY A N 1
ATOM 694 C CA . GLY A 1 85 ? -0.390 -9.231 4.077 1.00 85.12 85 GLY A CA 1
ATOM 695 C C . GLY A 1 85 ? -1.249 -8.092 3.543 1.00 85.12 85 GLY A C 1
ATOM 696 O O . GLY A 1 85 ? -1.357 -7.859 2.336 1.00 85.12 85 GLY A O 1
ATOM 697 N N . GLN A 1 86 ? -1.844 -7.343 4.471 1.00 86.81 86 GLN A N 1
ATOM 698 C CA . GLN A 1 86 ? -2.456 -6.061 4.158 1.00 86.81 86 GLN A CA 1
ATOM 699 C C . GLN A 1 86 ? -1.397 -4.964 4.253 1.00 86.81 86 GLN A C 1
ATOM 701 O O . GLN A 1 86 ? -0.726 -4.808 5.266 1.00 86.81 86 GLN A O 1
ATOM 706 N N . LEU A 1 87 ? -1.248 -4.190 3.181 1.00 87.19 87 LEU A N 1
ATOM 707 C CA . LEU A 1 87 ? -0.342 -3.046 3.160 1.00 87.19 87 LEU A CA 1
ATOM 708 C C . LEU A 1 87 ? -1.072 -1.793 3.644 1.00 87.19 87 LEU A C 1
ATOM 710 O O . LEU A 1 87 ? -2.142 -1.470 3.122 1.00 87.19 87 LEU A O 1
ATOM 714 N N . LEU A 1 88 ? -0.458 -1.073 4.581 1.00 84.62 88 LEU A N 1
ATOM 715 C CA . LEU A 1 88 ? -0.980 0.171 5.146 1.00 84.62 88 LEU A CA 1
ATOM 716 C C . LEU A 1 88 ? -0.091 1.356 4.759 1.00 84.62 88 LEU A C 1
ATOM 718 O O . LEU A 1 88 ? 1.131 1.263 4.845 1.00 84.62 88 LEU A O 1
ATOM 722 N N . SER A 1 89 ? -0.712 2.472 4.365 1.00 84.50 89 SER A N 1
ATOM 723 C CA . SER A 1 89 ? -0.080 3.792 4.204 1.00 84.50 89 SER A CA 1
ATOM 724 C C . SER A 1 89 ? 1.321 3.750 3.555 1.00 84.50 89 SER A C 1
ATOM 726 O O . SER A 1 89 ? 1.443 3.415 2.377 1.00 84.50 89 SER A O 1
ATOM 728 N N . THR A 1 90 ? 2.383 4.034 4.313 1.00 86.06 90 THR A N 1
ATOM 729 C CA . THR A 1 90 ? 3.781 4.098 3.856 1.00 86.06 90 THR A CA 1
ATOM 730 C C . THR A 1 90 ? 4.325 2.764 3.345 1.00 86.06 90 THR A C 1
ATOM 732 O O . THR A 1 90 ? 5.134 2.739 2.414 1.00 86.06 90 THR A O 1
ATOM 735 N N . ALA A 1 91 ? 3.855 1.639 3.892 1.00 86.62 91 ALA A N 1
ATOM 736 C CA . ALA A 1 91 ? 4.285 0.310 3.468 1.00 86.62 91 ALA A CA 1
ATOM 737 C C . ALA A 1 91 ? 3.914 0.035 2.002 1.00 86.62 91 ALA A C 1
ATOM 739 O O . ALA A 1 91 ? 4.639 -0.665 1.296 1.00 86.62 91 ALA A O 1
ATOM 740 N N . VAL A 1 92 ? 2.815 0.626 1.517 1.00 86.81 92 VAL A N 1
ATOM 741 C CA . VAL A 1 92 ? 2.374 0.510 0.120 1.00 86.81 92 VAL A CA 1
ATOM 742 C C . VAL A 1 92 ? 3.389 1.143 -0.825 1.00 86.81 92 VAL A C 1
ATOM 744 O O . VAL A 1 92 ? 3.761 0.534 -1.831 1.00 86.81 92 VAL A O 1
ATOM 747 N N . ASP A 1 93 ? 3.828 2.359 -0.510 1.00 86.69 93 ASP A N 1
ATOM 748 C CA . ASP A 1 93 ? 4.718 3.131 -1.374 1.00 86.69 93 ASP A CA 1
ATOM 749 C C . ASP A 1 93 ? 6.124 2.531 -1.400 1.00 86.69 93 ASP A C 1
ATOM 751 O O . ASP A 1 93 ? 6.724 2.410 -2.471 1.00 86.69 93 ASP A O 1
ATOM 755 N N . ASN A 1 94 ? 6.623 2.082 -0.246 1.00 90.94 94 ASN A N 1
ATOM 756 C CA . ASN A 1 94 ? 7.917 1.406 -0.145 1.00 90.94 94 ASN A CA 1
ATOM 757 C C . ASN A 1 94 ? 7.932 0.118 -0.971 1.00 90.94 94 ASN A C 1
ATOM 759 O O . ASN A 1 94 ? 8.797 -0.066 -1.828 1.00 90.94 94 ASN A O 1
ATOM 763 N N . LYS A 1 95 ? 6.907 -0.723 -0.812 1.00 88.94 95 LYS A N 1
ATOM 764 C CA . LYS A 1 95 ? 6.785 -1.962 -1.580 1.00 88.94 95 LYS A CA 1
ATOM 765 C C . LYS A 1 95 ? 6.635 -1.712 -3.085 1.00 88.94 95 LYS A C 1
ATOM 767 O O . LYS A 1 95 ? 7.247 -2.414 -3.887 1.00 88.94 95 LYS A O 1
ATOM 772 N N . LEU A 1 96 ? 5.884 -0.684 -3.492 1.00 89.31 96 LEU A N 1
ATOM 773 C CA . LEU A 1 96 ? 5.778 -0.299 -4.903 1.00 89.31 96 LEU A CA 1
ATOM 774 C C . LEU A 1 96 ? 7.132 0.140 -5.484 1.00 89.31 96 LEU A C 1
ATOM 776 O O . LEU A 1 96 ? 7.446 -0.206 -6.626 1.00 89.31 96 LEU A O 1
ATOM 780 N N . ARG A 1 97 ? 7.934 0.893 -4.721 1.00 90.56 97 ARG A N 1
ATOM 781 C CA . ARG A 1 97 ? 9.283 1.309 -5.134 1.00 90.56 97 ARG A CA 1
ATOM 782 C C . ARG A 1 97 ? 10.205 0.107 -5.309 1.00 90.56 97 ARG A C 1
ATOM 784 O O . ARG A 1 97 ? 10.805 -0.024 -6.375 1.00 90.56 97 ARG A O 1
ATOM 791 N N . GLU A 1 98 ? 10.235 -0.804 -4.338 1.00 91.81 98 GLU A N 1
ATOM 792 C CA . GLU A 1 98 ? 11.028 -2.039 -4.407 1.00 91.81 98 GLU A CA 1
ATOM 793 C C . GLU A 1 98 ? 10.675 -2.887 -5.640 1.00 91.81 98 GLU A C 1
ATOM 795 O O . GLU A 1 98 ? 11.561 -3.353 -6.363 1.00 91.81 98 GLU A O 1
ATOM 800 N N . ASP A 1 99 ? 9.380 -3.054 -5.928 1.00 90.44 99 ASP A N 1
ATOM 801 C CA . ASP A 1 99 ? 8.914 -3.806 -7.096 1.00 90.44 99 ASP A CA 1
ATOM 802 C C . ASP A 1 99 ? 9.339 -3.148 -8.417 1.00 90.44 99 ASP A C 1
ATOM 804 O O . ASP A 1 99 ? 9.755 -3.832 -9.360 1.00 90.44 99 ASP A O 1
ATOM 808 N N . LEU A 1 100 ? 9.261 -1.816 -8.499 1.00 90.62 100 LEU A N 1
ATOM 809 C CA . LEU A 1 100 ? 9.688 -1.059 -9.675 1.00 90.62 100 LEU A CA 1
ATOM 810 C C . LEU A 1 100 ? 11.202 -1.130 -9.883 1.00 90.62 100 LEU A C 1
ATOM 812 O O . LEU A 1 100 ? 11.651 -1.326 -11.013 1.00 90.62 100 LEU A O 1
ATOM 816 N N . GLU A 1 101 ? 11.993 -0.991 -8.823 1.00 91.81 101 GLU A N 1
ATOM 817 C CA . GLU A 1 101 ? 13.451 -1.109 -8.880 1.00 91.81 101 GLU A CA 1
ATOM 818 C C . GLU A 1 101 ? 13.891 -2.503 -9.310 1.00 91.81 101 GLU A C 1
ATOM 820 O O . GLU A 1 101 ? 14.757 -2.641 -10.177 1.00 91.81 101 GLU A O 1
ATOM 825 N N . ARG A 1 102 ? 13.239 -3.542 -8.784 1.00 93.38 102 ARG A N 1
ATOM 826 C CA . ARG A 1 102 ? 13.479 -4.922 -9.203 1.00 93.38 102 ARG A CA 1
ATOM 827 C C . ARG A 1 102 ? 13.221 -5.104 -10.698 1.00 93.38 102 ARG A C 1
ATOM 829 O O . ARG A 1 102 ? 14.082 -5.616 -11.410 1.00 93.38 102 ARG A O 1
ATOM 836 N N . MET A 1 103 ? 12.078 -4.635 -11.207 1.00 91.88 103 MET A N 1
ATOM 837 C CA . MET A 1 103 ? 11.764 -4.739 -12.639 1.00 91.88 103 MET A CA 1
ATOM 838 C C . MET A 1 103 ? 12.738 -3.947 -13.525 1.00 91.88 103 MET A C 1
ATOM 840 O O . MET A 1 103 ? 13.015 -4.377 -14.647 1.00 91.88 103 MET A O 1
ATOM 844 N N . LYS A 1 104 ? 13.262 -2.812 -13.039 1.00 91.62 104 LYS A N 1
ATOM 845 C CA . LYS A 1 104 ? 14.294 -2.029 -13.737 1.00 91.62 104 LYS A CA 1
ATOM 846 C C . LYS A 1 104 ? 15.615 -2.794 -13.823 1.00 91.62 104 LYS A C 1
ATOM 848 O O . LYS A 1 104 ? 16.186 -2.865 -14.906 1.00 91.62 104 LYS A O 1
ATOM 853 N N . LYS A 1 105 ? 16.062 -3.413 -12.723 1.00 93.62 105 LYS A N 1
ATOM 854 C CA . LYS A 1 105 ? 17.302 -4.211 -12.683 1.00 93.62 105 LYS A CA 1
ATOM 855 C C . LYS A 1 105 ? 17.249 -5.413 -13.632 1.00 93.62 105 LYS A C 1
ATOM 857 O O . LYS A 1 105 ? 18.203 -5.645 -14.361 1.00 93.62 105 LYS A O 1
ATOM 862 N N . ILE A 1 106 ? 16.112 -6.111 -13.689 1.00 93.88 106 ILE A N 1
ATOM 863 C CA . ILE A 1 106 ? 15.905 -7.273 -14.578 1.00 93.88 106 ILE A CA 1
ATOM 864 C C . ILE A 1 106 ? 15.744 -6.850 -16.057 1.00 93.88 106 ILE A C 1
ATOM 866 O O . ILE A 1 106 ? 15.851 -7.679 -16.952 1.00 93.88 106 ILE A O 1
ATOM 870 N N . ARG A 1 107 ? 15.512 -5.558 -16.344 1.00 91.69 107 ARG A N 1
ATOM 871 C CA . ARG A 1 107 ? 15.210 -5.018 -17.689 1.00 91.69 107 ARG A CA 1
ATOM 872 C C . ARG A 1 107 ? 13.945 -5.609 -18.327 1.00 91.69 107 ARG A C 1
ATOM 874 O O . ARG A 1 107 ? 13.853 -5.777 -19.539 1.00 91.69 107 ARG A O 1
ATOM 881 N N . LEU A 1 108 ? 12.917 -5.856 -17.516 1.00 92.19 108 LEU A N 1
ATOM 882 C CA . LEU A 1 108 ? 11.600 -6.266 -18.014 1.00 92.19 108 LEU A CA 1
ATOM 883 C C . LEU A 1 108 ? 10.939 -5.124 -18.803 1.00 92.19 108 LEU A C 1
ATOM 885 O O . LEU A 1 108 ? 10.968 -3.974 -18.365 1.00 92.19 108 LEU A O 1
ATOM 889 N N . HIS A 1 109 ? 10.240 -5.431 -19.904 1.00 89.69 109 HIS A N 1
ATOM 890 C CA . HIS A 1 109 ? 9.524 -4.429 -20.720 1.00 89.69 109 HIS A CA 1
ATOM 891 C C . HIS A 1 109 ? 8.569 -3.555 -19.884 1.00 89.69 109 HIS A C 1
ATOM 893 O O . HIS A 1 109 ? 8.506 -2.336 -20.057 1.00 89.69 109 HIS A O 1
ATOM 899 N N . ARG A 1 110 ? 7.870 -4.155 -18.909 1.00 89.00 110 ARG A N 1
ATOM 900 C CA . ARG A 1 110 ? 7.042 -3.424 -17.936 1.00 89.00 110 ARG A CA 1
ATOM 901 C C . ARG A 1 110 ? 7.862 -2.442 -17.090 1.00 89.00 110 ARG A C 1
ATOM 903 O O . ARG A 1 110 ? 7.422 -1.312 -16.891 1.00 89.00 110 ARG A O 1
ATOM 910 N N . GLY A 1 111 ? 9.035 -2.855 -16.610 1.00 90.88 111 GLY A N 1
ATOM 911 C CA . GLY A 1 111 ? 9.948 -2.012 -15.834 1.00 90.88 111 GLY A CA 1
ATOM 912 C C . GLY A 1 111 ? 10.501 -0.843 -16.648 1.00 90.88 111 GLY A C 1
ATOM 913 O O . GLY A 1 111 ? 10.472 0.294 -16.181 1.00 90.88 111 GLY A O 1
ATOM 914 N N . LEU A 1 112 ? 10.909 -1.102 -17.894 1.00 89.50 112 LEU A N 1
ATOM 915 C CA . LEU A 1 112 ? 11.393 -0.077 -18.824 1.00 89.50 112 LEU A CA 1
ATOM 916 C C . LEU A 1 112 ? 10.308 0.960 -19.144 1.00 89.50 112 LEU A C 1
ATOM 918 O O . LEU A 1 112 ? 10.559 2.160 -19.083 1.00 89.50 112 LEU A O 1
ATOM 922 N N . ARG A 1 113 ? 9.060 0.530 -19.374 1.00 87.44 113 ARG A N 1
ATOM 923 C CA . ARG A 1 113 ? 7.941 1.469 -19.566 1.00 87.44 113 ARG A CA 1
ATOM 924 C C . ARG A 1 113 ? 7.668 2.335 -18.346 1.00 87.44 113 ARG A C 1
ATOM 926 O O . ARG A 1 113 ? 7.402 3.522 -18.509 1.00 87.44 113 ARG A O 1
ATOM 933 N N . HIS A 1 114 ? 7.743 1.767 -17.144 1.00 86.06 114 HIS A N 1
ATOM 934 C CA . HIS A 1 114 ? 7.612 2.548 -15.916 1.00 86.06 114 HIS A CA 1
ATOM 935 C C . HIS A 1 114 ? 8.757 3.550 -15.740 1.00 86.06 114 HIS A C 1
ATOM 937 O O . HIS A 1 114 ? 8.513 4.650 -15.255 1.00 86.06 114 HIS A O 1
ATOM 943 N N . TYR A 1 115 ? 9.976 3.203 -16.159 1.00 85.19 115 TYR A N 1
ATOM 944 C CA . TYR A 1 115 ? 11.108 4.129 -16.167 1.00 85.19 115 TYR A CA 1
ATOM 945 C C . TYR A 1 115 ? 10.880 5.306 -17.128 1.00 85.19 115 TYR A C 1
ATOM 947 O O . TYR A 1 115 ? 11.089 6.452 -16.747 1.00 85.19 115 TYR A O 1
ATOM 955 N N . TRP A 1 116 ? 10.347 5.044 -18.323 1.00 83.75 116 TRP A N 1
ATOM 956 C CA . TRP A 1 116 ? 9.994 6.079 -19.302 1.00 83.75 116 TRP A CA 1
ATOM 957 C C . TRP A 1 116 ? 8.676 6.819 -19.012 1.00 83.75 116 TRP A C 1
ATOM 959 O O . TRP A 1 116 ? 8.259 7.662 -19.805 1.00 83.75 116 TRP A O 1
ATOM 969 N N . GLY A 1 117 ? 7.969 6.505 -17.919 1.00 83.19 117 GLY A N 1
ATOM 970 C CA . GLY A 1 117 ? 6.682 7.140 -17.599 1.00 83.19 117 GLY A CA 1
ATOM 971 C C . GLY A 1 117 ? 5.558 6.821 -18.599 1.00 83.19 117 GLY A C 1
ATOM 972 O O . GLY A 1 117 ? 4.609 7.596 -18.761 1.00 83.19 117 GLY A O 1
ATOM 973 N N . LEU A 1 118 ? 5.657 5.683 -19.289 1.00 85.31 118 LEU A N 1
ATOM 974 C CA . LEU A 1 118 ? 4.663 5.193 -20.239 1.00 85.31 118 LEU A CA 1
ATOM 975 C C . LEU A 1 118 ? 3.664 4.249 -19.565 1.00 85.31 118 LEU A C 1
ATOM 977 O O . LEU A 1 118 ? 3.934 3.594 -18.557 1.00 85.31 118 LEU A O 1
ATOM 981 N N . ARG A 1 119 ? 2.478 4.136 -20.164 1.00 84.31 119 ARG A N 1
ATOM 982 C CA . ARG A 1 119 ? 1.444 3.204 -19.701 1.00 84.31 119 ARG A CA 1
ATOM 983 C C . ARG A 1 119 ? 1.806 1.769 -20.073 1.00 84.31 119 ARG A C 1
ATOM 985 O O . ARG A 1 119 ? 2.336 1.513 -21.152 1.00 84.31 119 ARG A O 1
ATOM 992 N N . VAL A 1 120 ? 1.482 0.838 -19.177 1.00 83.56 120 VAL A N 1
ATOM 993 C CA . VAL A 1 120 ? 1.984 -0.546 -19.231 1.00 83.56 120 VAL A CA 1
ATOM 994 C C 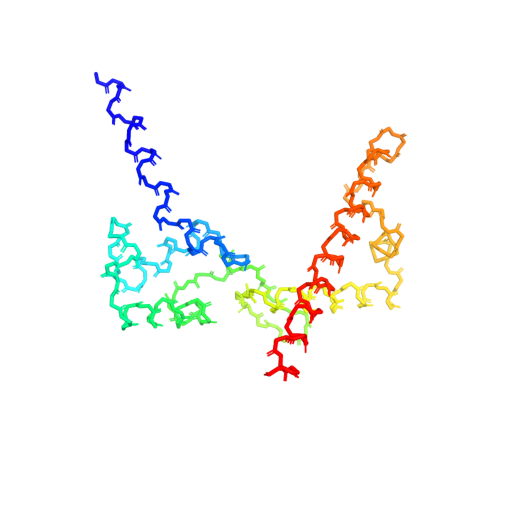. VAL A 1 120 ? 0.967 -1.557 -19.764 1.00 83.56 120 VAL A C 1
ATOM 996 O O . VAL A 1 120 ? 1.364 -2.500 -20.437 1.00 83.56 120 VAL A O 1
ATOM 999 N N . ARG A 1 121 ? -0.338 -1.374 -19.513 1.00 86.94 121 ARG A N 1
ATOM 1000 C CA . ARG A 1 121 ? -1.395 -2.367 -19.823 1.00 86.94 121 ARG A CA 1
ATOM 1001 C C . ARG A 1 121 ? -1.792 -2.437 -21.313 1.00 86.94 121 ARG A C 1
ATOM 1003 O O . ARG A 1 121 ? -2.962 -2.611 -21.616 1.00 86.94 121 ARG A O 1
ATOM 1010 N N . GLY A 1 122 ? -0.856 -2.213 -22.238 1.00 83.75 122 GLY A N 1
ATOM 1011 C CA . GLY A 1 122 ? -1.125 -2.303 -23.682 1.00 83.75 122 GLY A CA 1
ATOM 1012 C C . GLY A 1 122 ? -2.003 -1.184 -24.255 1.00 83.75 122 GLY A C 1
ATOM 1013 O O . GLY A 1 122 ? -2.540 -1.319 -25.346 1.00 83.75 122 GLY A O 1
ATOM 1014 N N . GLN A 1 123 ? -2.157 -0.066 -23.542 1.00 87.88 123 GLN A N 1
ATOM 1015 C CA . GLN A 1 123 ? -2.935 1.067 -24.048 1.00 87.88 123 GLN A CA 1
ATOM 1016 C C . GLN A 1 123 ? -2.267 1.698 -25.279 1.00 87.88 123 GLN A C 1
ATOM 1018 O O . GLN A 1 123 ? -1.060 1.951 -25.271 1.00 87.88 123 GLN A O 1
ATOM 1023 N N . HIS A 1 124 ? -3.062 2.012 -26.306 1.00 84.00 124 HIS A N 1
ATOM 1024 C CA . HIS A 1 124 ? -2.578 2.668 -27.520 1.00 84.00 124 HIS A CA 1
ATOM 1025 C C . HIS A 1 124 ? -2.095 4.095 -27.235 1.00 84.00 124 HIS A C 1
ATOM 1027 O O . HIS A 1 124 ? -2.885 4.999 -26.955 1.00 84.00 124 HIS A O 1
ATOM 1033 N N . THR A 1 125 ? -0.792 4.324 -27.372 1.00 77.75 125 THR A N 1
ATOM 1034 C CA . THR A 1 125 ? -0.144 5.622 -27.117 1.00 77.75 125 THR A CA 1
ATOM 1035 C C . THR A 1 125 ? -0.233 6.599 -28.293 1.00 77.75 125 THR A C 1
ATOM 1037 O O . THR A 1 125 ? 0.138 7.759 -28.146 1.00 77.75 125 THR A O 1
ATOM 1040 N N . LYS A 1 126 ? -0.756 6.169 -29.454 1.00 81.69 126 LYS A N 1
ATOM 1041 C CA . LYS A 1 126 ? -0.901 7.019 -30.650 1.00 81.69 126 LYS A CA 1
ATOM 1042 C C . LYS A 1 126 ? -1.861 8.186 -30.406 1.00 81.69 126 LYS A C 1
ATOM 1044 O O . LYS A 1 126 ? -1.538 9.323 -30.743 1.00 81.69 126 LYS A O 1
ATOM 1049 N N . THR A 1 127 ? -3.028 7.924 -29.819 1.00 77.56 127 THR A N 1
ATOM 1050 C CA . THR A 1 127 ? -4.103 8.916 -29.623 1.00 77.56 127 THR A CA 1
ATOM 1051 C C . THR A 1 127 ? -4.360 9.241 -28.152 1.00 77.56 127 THR A C 1
ATOM 1053 O O . THR A 1 127 ? -4.677 10.384 -27.827 1.00 77.56 127 THR A O 1
ATOM 1056 N N . THR A 1 128 ? -4.183 8.281 -27.238 1.00 75.62 128 THR A N 1
ATOM 1057 C CA . THR A 1 128 ? -4.524 8.466 -25.819 1.00 75.62 128 THR A CA 1
ATOM 1058 C C . THR A 1 128 ? -3.366 9.036 -24.993 1.00 75.62 128 THR A C 1
ATOM 1060 O O . THR A 1 128 ? -2.195 8.781 -25.256 1.00 75.62 128 THR A O 1
ATOM 1063 N N . GLY A 1 129 ? -3.686 9.826 -23.960 1.00 70.19 129 GLY A N 1
ATOM 1064 C CA . GLY A 1 129 ? -2.713 10.262 -22.947 1.00 70.19 129 GLY A CA 1
ATOM 1065 C C . GLY A 1 129 ? -1.862 11.498 -23.273 1.00 70.19 129 GLY A C 1
ATOM 1066 O O . GLY A 1 129 ? -1.134 11.944 -22.387 1.00 70.19 129 GLY A O 1
ATOM 1067 N N . ARG A 1 130 ? -2.020 12.115 -24.456 1.00 71.06 130 ARG A N 1
ATOM 1068 C CA . ARG A 1 130 ? -1.244 13.294 -24.911 1.00 71.06 130 ARG A CA 1
ATOM 1069 C C . ARG A 1 130 ? -1.282 14.496 -23.948 1.00 71.06 130 ARG A C 1
ATOM 1071 O O . ARG A 1 130 ? -0.273 15.159 -23.759 1.00 71.06 130 ARG A O 1
ATOM 1078 N N . LYS A 1 131 ? -2.422 14.757 -23.288 1.00 62.62 131 LYS A N 1
ATOM 1079 C CA . LYS A 1 131 ? -2.564 15.822 -22.263 1.00 62.62 131 LYS A CA 1
ATOM 1080 C C . LYS A 1 131 ? -2.322 15.335 -20.825 1.00 62.62 131 LYS A C 1
ATOM 1082 O O . LYS A 1 131 ? -2.056 16.141 -19.936 1.00 62.62 131 LYS A O 1
ATOM 1087 N N . GLN A 1 132 ? -2.422 14.027 -20.578 1.00 57.19 132 GLN A N 1
ATOM 1088 C CA . GLN A 1 132 ? -2.392 13.452 -19.228 1.00 57.19 132 GLN A CA 1
ATOM 1089 C C . GLN A 1 132 ? -0.970 13.215 -18.703 1.00 57.19 132 GLN A C 1
ATOM 1091 O O . GLN A 1 132 ? -0.785 13.283 -17.493 1.00 57.19 132 GLN A O 1
ATOM 1096 N N . GLN A 1 133 ? 0.037 13.012 -19.565 1.00 54.53 133 GLN A N 1
ATOM 1097 C CA . GLN A 1 133 ? 1.441 12.989 -19.118 1.00 54.53 133 GLN A CA 1
ATOM 1098 C C . GLN A 1 133 ? 1.847 14.335 -18.504 1.00 54.53 133 GLN A C 1
ATOM 1100 O O . GLN A 1 133 ? 2.287 14.382 -17.360 1.00 54.53 133 GLN A O 1
ATOM 1105 N N . HIS A 1 134 ? 1.525 15.438 -19.184 1.00 49.62 134 HIS A N 1
ATOM 1106 C CA . HIS A 1 134 ? 1.708 16.788 -18.650 1.00 49.62 134 HIS A CA 1
ATOM 1107 C C . HIS A 1 134 ? 0.945 17.023 -17.331 1.00 49.62 134 HIS A C 1
ATOM 1109 O O . HIS A 1 134 ? 1.476 17.652 -16.423 1.00 49.62 134 HIS A O 1
ATOM 1115 N N . GLN A 1 135 ? -0.276 16.492 -17.172 1.00 48.31 135 GLN A N 1
ATOM 1116 C CA . GLN A 1 135 ? -1.031 16.615 -15.915 1.00 48.31 135 GLN A CA 1
ATOM 1117 C C . GLN A 1 135 ? -0.475 15.753 -14.772 1.00 48.31 135 GLN A C 1
ATOM 1119 O O . GLN A 1 135 ? -0.536 16.187 -13.626 1.00 48.31 135 GLN A O 1
ATOM 1124 N N . LEU A 1 136 ? 0.063 14.559 -15.047 1.00 55.44 136 LEU A N 1
ATOM 1125 C CA . LEU A 1 136 ? 0.702 13.710 -14.034 1.00 55.44 136 LEU A CA 1
ATOM 1126 C C . LEU A 1 136 ? 2.033 14.312 -13.567 1.00 55.44 136 LEU A C 1
ATOM 1128 O O . LEU A 1 136 ? 2.236 14.396 -12.359 1.00 55.44 136 LEU A O 1
ATOM 1132 N N . GLN A 1 137 ? 2.864 14.828 -14.486 1.00 57.09 137 GLN A N 1
ATOM 1133 C CA . GLN A 1 137 ? 4.047 15.624 -14.127 1.00 57.09 137 GLN A CA 1
ATOM 1134 C C . GLN A 1 137 ? 3.651 16.872 -13.330 1.00 57.09 137 GLN A C 1
ATOM 1136 O O . GLN A 1 137 ? 4.205 17.121 -12.268 1.00 57.09 137 GLN A O 1
ATOM 1141 N N . LYS A 1 138 ? 2.636 17.629 -13.772 1.00 47.81 138 LYS A N 1
ATOM 1142 C CA . LYS A 1 138 ? 2.146 18.800 -13.025 1.00 47.81 138 LYS A CA 1
ATOM 1143 C C . LYS A 1 138 ? 1.637 18.443 -11.632 1.00 47.81 138 LYS A C 1
ATOM 1145 O O . LYS A 1 138 ? 1.884 19.196 -10.703 1.00 47.81 138 LYS A O 1
ATOM 1150 N N . ARG A 1 139 ? 0.933 17.318 -11.471 1.00 49.84 139 ARG A N 1
ATOM 1151 C CA . ARG A 1 139 ? 0.435 16.843 -10.169 1.00 49.84 139 ARG A CA 1
ATOM 1152 C C . ARG A 1 139 ? 1.568 16.377 -9.254 1.00 49.84 139 ARG A C 1
ATOM 1154 O O . ARG A 1 139 ? 1.489 16.647 -8.062 1.00 49.84 139 ARG A O 1
ATOM 1161 N N . ALA A 1 140 ? 2.598 15.720 -9.791 1.00 59.06 140 ALA A N 1
ATOM 1162 C CA . ALA A 1 140 ? 3.796 15.346 -9.038 1.00 59.06 140 ALA A CA 1
ATOM 1163 C C . ALA A 1 140 ? 4.578 16.593 -8.592 1.00 59.06 140 ALA A C 1
ATOM 1165 O O . ALA A 1 140 ? 4.771 16.793 -7.398 1.00 59.06 140 ALA A O 1
ATOM 1166 N N . ASN A 1 141 ? 4.870 17.503 -9.525 1.00 57.78 141 ASN A N 1
ATOM 1167 C CA . ASN A 1 141 ? 5.583 18.752 -9.248 1.00 57.78 141 ASN A CA 1
ATOM 1168 C C . ASN A 1 141 ? 4.794 19.677 -8.300 1.00 57.78 141 ASN A C 1
ATOM 1170 O O . ASN A 1 141 ? 5.381 20.398 -7.501 1.00 57.78 141 ASN A O 1
ATOM 1174 N N . LYS A 1 142 ? 3.454 19.677 -8.370 1.00 56.69 142 LYS A N 1
ATOM 1175 C CA . LYS A 1 142 ? 2.593 20.440 -7.449 1.00 56.69 142 LYS A CA 1
ATOM 1176 C C . LYS A 1 142 ? 2.660 19.881 -6.025 1.00 56.69 142 LYS A C 1
ATOM 1178 O O . LYS A 1 142 ? 2.812 20.658 -5.092 1.00 56.69 142 LYS A O 1
ATOM 1183 N N . LYS A 1 143 ? 2.618 18.554 -5.868 1.00 57.59 143 LYS A N 1
ATOM 1184 C CA . LYS A 1 143 ? 2.779 17.895 -4.562 1.00 57.59 143 LYS A CA 1
ATOM 1185 C C . LYS A 1 143 ? 4.160 18.144 -3.951 1.00 57.59 143 LYS A C 1
ATOM 1187 O O . LYS A 1 143 ? 4.250 18.365 -2.750 1.00 57.59 143 LYS A O 1
ATOM 1192 N N . GLU A 1 144 ? 5.216 18.148 -4.763 1.00 60.44 144 GLU A N 1
ATOM 1193 C CA . GLU A 1 144 ? 6.570 18.492 -4.303 1.00 60.44 144 GLU A CA 1
ATOM 1194 C C . GLU A 1 144 ? 6.673 19.951 -3.841 1.00 60.44 144 GLU A C 1
ATOM 1196 O O . GLU A 1 144 ? 7.267 20.212 -2.798 1.00 60.44 144 GLU A O 1
ATOM 1201 N N . LYS A 1 145 ? 6.049 20.901 -4.554 1.00 61.12 145 LYS A N 1
ATOM 1202 C CA . LYS A 1 145 ? 5.989 22.312 -4.130 1.00 61.12 145 LYS A CA 1
ATOM 1203 C C . LYS A 1 145 ? 5.248 22.495 -2.805 1.00 61.12 145 LYS A C 1
ATOM 1205 O O . LYS A 1 145 ? 5.779 23.139 -1.909 1.00 61.12 145 LYS A O 1
ATOM 1210 N N . GLU A 1 146 ? 4.076 21.876 -2.661 1.00 70.62 146 GLU A N 1
ATOM 1211 C CA . GLU A 1 146 ? 3.272 21.933 -1.431 1.00 70.62 146 GLU A CA 1
ATOM 1212 C C . GLU A 1 146 ? 4.007 21.310 -0.228 1.00 70.62 146 GLU A C 1
ATOM 1214 O O . GLU A 1 146 ? 3.891 21.801 0.893 1.00 70.62 146 GLU A O 1
ATOM 1219 N N . ALA A 1 147 ? 4.790 20.247 -0.443 1.00 69.56 147 ALA A N 1
ATOM 1220 C CA . ALA A 1 147 ? 5.625 19.650 0.600 1.00 69.56 147 ALA A CA 1
ATOM 1221 C C . ALA A 1 147 ? 6.794 20.566 1.006 1.00 69.56 147 ALA A C 1
ATOM 1223 O O . ALA A 1 147 ? 7.076 20.707 2.195 1.00 69.56 147 ALA A O 1
ATOM 1224 N N . ASN A 1 148 ? 7.434 21.228 0.037 1.00 66.38 148 ASN A N 1
ATOM 1225 C CA . ASN A 1 148 ? 8.529 22.170 0.289 1.00 66.38 148 ASN A CA 1
ATOM 1226 C C . ASN A 1 148 ? 8.055 23.441 1.017 1.00 66.38 148 ASN A C 1
ATOM 1228 O O . ASN A 1 148 ? 8.745 23.940 1.903 1.00 66.38 148 ASN A O 1
ATOM 1232 N N . GLU A 1 149 ? 6.872 23.959 0.678 1.00 74.81 149 GLU A N 1
ATOM 1233 C CA . GLU A 1 149 ? 6.261 25.112 1.359 1.00 74.81 149 GLU A CA 1
ATOM 1234 C C . GLU A 1 149 ? 5.896 24.792 2.812 1.00 74.81 149 GLU A C 1
ATOM 1236 O O . GLU A 1 149 ? 6.198 25.577 3.712 1.00 74.81 149 GLU A O 1
ATOM 1241 N N . LYS A 1 150 ? 5.323 23.608 3.065 1.00 71.88 150 LYS A N 1
ATOM 1242 C CA . LYS A 1 150 ? 5.049 23.132 4.429 1.00 71.88 150 LYS A CA 1
ATOM 1243 C C . LYS A 1 150 ? 6.331 22.924 5.234 1.00 71.88 150 LYS A C 1
ATOM 1245 O O . LYS A 1 150 ? 6.374 23.313 6.395 1.00 71.88 150 LYS A O 1
ATOM 1250 N N . GLY A 1 151 ? 7.375 22.367 4.617 1.00 66.69 151 GLY A N 1
ATOM 1251 C CA . GLY A 1 151 ? 8.689 22.207 5.246 1.00 66.69 151 GLY A CA 1
ATOM 1252 C C . GLY A 1 151 ? 9.298 23.543 5.673 1.00 66.69 151 GLY A C 1
ATOM 1253 O O . GLY A 1 151 ? 9.728 23.677 6.814 1.00 66.69 151 GLY A O 1
ATOM 1254 N N . LYS A 1 152 ? 9.236 24.562 4.804 1.00 68.62 152 LYS A N 1
ATOM 1255 C CA . LYS A 1 152 ? 9.688 25.923 5.136 1.00 68.62 152 LYS A CA 1
ATOM 1256 C C . LYS A 1 152 ? 8.901 26.534 6.296 1.00 68.62 152 LYS A C 1
ATOM 1258 O O . LYS A 1 152 ? 9.512 27.092 7.196 1.00 68.62 152 LYS A O 1
ATOM 1263 N N . LEU A 1 153 ? 7.572 26.419 6.306 1.00 69.06 153 LEU A N 1
ATOM 1264 C CA . LEU A 1 153 ? 6.734 26.949 7.394 1.00 69.06 153 LEU A CA 1
ATOM 1265 C C . LEU A 1 153 ? 7.064 26.320 8.757 1.00 69.06 153 LEU A C 1
ATOM 1267 O O . LEU A 1 153 ? 7.119 27.029 9.758 1.00 69.06 153 LEU A O 1
ATOM 1271 N N . ILE A 1 154 ? 7.333 25.013 8.789 1.00 70.19 154 ILE A N 1
ATOM 1272 C CA . ILE A 1 154 ? 7.757 24.308 10.007 1.00 70.19 154 ILE A CA 1
ATOM 127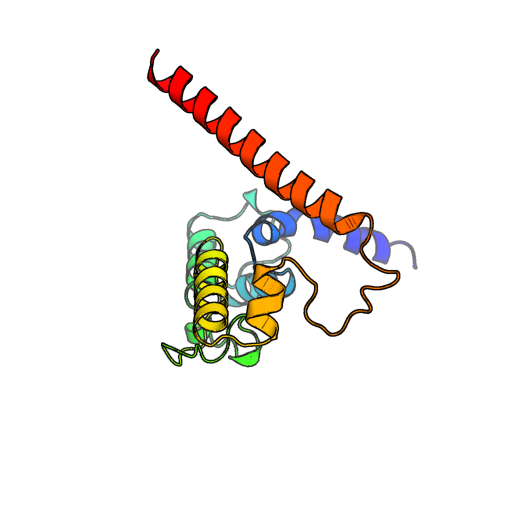3 C C . ILE A 1 154 ? 9.142 24.796 10.458 1.00 70.19 154 ILE A C 1
ATOM 1275 O O . ILE A 1 154 ? 9.347 25.061 11.639 1.00 70.19 154 ILE A O 1
ATOM 1279 N N . GLU A 1 155 ? 10.079 24.976 9.526 1.00 66.50 155 GLU A N 1
ATOM 1280 C CA . GLU A 1 155 ? 11.430 25.461 9.829 1.00 66.50 155 GLU A CA 1
ATOM 1281 C C . GLU A 1 155 ? 11.436 26.906 10.366 1.00 66.50 155 GLU A C 1
ATOM 1283 O O . GLU A 1 155 ? 12.210 27.227 11.266 1.00 66.50 155 GLU A O 1
ATOM 1288 N N . TYR A 1 156 ? 10.549 27.769 9.860 1.00 67.75 156 TYR A N 1
ATOM 1289 C CA . TYR A 1 156 ? 10.343 29.125 10.384 1.00 67.75 156 TYR A CA 1
ATOM 1290 C C . TYR A 1 156 ? 9.695 29.131 11.773 1.00 67.75 156 TYR A C 1
ATOM 1292 O O . TYR A 1 156 ? 10.015 29.994 12.584 1.00 67.75 156 TYR A O 1
ATOM 1300 N N . SER A 1 157 ? 8.815 28.172 12.069 1.00 60.84 157 SER A N 1
ATOM 1301 C CA . SER A 1 157 ? 8.164 28.066 13.379 1.00 60.84 157 SER A CA 1
ATOM 1302 C C . SER A 1 157 ? 9.078 27.517 14.480 1.00 60.84 157 SER A C 1
ATOM 1304 O O . SER A 1 157 ? 8.775 27.728 15.645 1.00 60.84 157 SER A O 1
ATOM 1306 N N . LEU A 1 158 ? 10.155 26.804 14.132 1.00 64.44 158 LEU A N 1
ATOM 1307 C CA . LEU A 1 158 ? 11.139 26.252 15.079 1.00 64.44 158 LEU A CA 1
ATOM 1308 C C . LEU A 1 158 ? 12.314 27.205 15.365 1.00 64.44 158 LEU A C 1
ATOM 1310 O O . LEU A 1 158 ? 13.105 26.944 16.266 1.00 64.44 158 LEU A O 1
ATOM 1314 N N . LYS A 1 159 ? 12.461 28.273 14.569 1.00 62.31 159 LYS A N 1
ATOM 1315 C CA . LYS A 1 159 ? 13.510 29.300 14.716 1.00 62.31 159 LYS A CA 1
ATOM 1316 C C . LYS A 1 159 ? 13.056 30.525 15.529 1.00 62.31 159 LYS A C 1
ATOM 1318 O O . LYS A 1 159 ? 13.873 31.420 15.725 1.00 62.31 159 LYS A O 1
ATOM 1323 N N . ASN A 1 160 ? 11.798 30.554 15.979 1.00 46.59 160 ASN A N 1
ATOM 1324 C CA . ASN A 1 160 ? 11.212 31.581 16.848 1.00 46.59 160 ASN A CA 1
ATOM 1325 C C . ASN A 1 160 ? 10.909 31.011 18.232 1.00 46.59 160 ASN A C 1
ATOM 1327 O O . ASN A 1 160 ? 10.501 29.829 18.286 1.00 46.59 160 ASN A O 1
#

InterPro domains:
  IPR001892 Small ribosomal subunit protein uS13 [PF00416] (22-131)
  IPR010979 Small ribosomal subunit protein uS13-like, H2TH [SSF46946] (22-142)
  IPR018269 Small ribosomal subunit protein uS13, conserved site [PS00646] (110-123)
  IPR027437 Small ribosomal subunit protein uS13, C-terminal [G3DSA:4.10.910.10] (81-132)